Protein AF-A0AAN7LSP8-F1 (afdb_monomer)

Foldseek 3Di:
DLLVPDDPVCRPLADPVLSVLLVVLVCQCPDPDPVSRDDPVVSVVSNVVSVVSNPPPDPPDDDDDDDDDDPPVVVVVVVVVVVVVVVVPVVPPDVVVVVVVVVVVVVPPPDD

Mean predicted aligned error: 16.51 Å

Radius of gyration: 22.42 Å; Cα contacts (8 Å, |Δi|>4): 33; chains: 1; bounding box: 50×32×72 Å

pLDDT: mean 73.75, std 20.14, range [39.59, 98.19]

Solvent-accessible surface area (backbone atoms only — not comparable to full-atom values): 7123 Å² total; per-residue (Å²): 112,74,81,75,74,49,57,82,92,49,66,90,71,62,41,69,68,14,52,52,51,48,49,59,51,51,52,33,64,64,38,94,46,74,88,64,30,68,53,72,67,58,50,52,53,52,51,51,49,23,48,50,51,55,64,67,64,76,97,75,77,89,77,96,73,93,84,88,80,75,70,72,66,46,55,60,49,51,50,54,51,53,60,52,60,65,63,67,59,87,72,72,84,54,62,69,60,51,53,56,50,54,56,52,54,68,69,67,70,80,80,133

Organism: Trapa natans (NCBI:txid22666)

Secondary structure (DSSP, 8-state):
-HHHHS-TTTTTTS-HHHHHHHHHHHHHHT-SSGGGSPPHHHHHHHHHHHHHHHH---S-S---------HHHHHHHHHHHHHHHGGGGTT--SHHHHHHHHHHHHHSS---

Structure (mmCIF, N/CA/C/O backbone):
data_AF-A0AAN7LSP8-F1
#
_entry.id   AF-A0AAN7LSP8-F1
#
loop_
_atom_site.group_PDB
_atom_site.id
_atom_site.type_symbol
_atom_site.label_atom_id
_atom_site.label_alt_id
_atom_site.label_comp_id
_atom_site.label_asym_id
_atom_site.label_entity_id
_atom_site.label_seq_id
_atom_site.pdbx_PDB_ins_code
_atom_site.Cartn_x
_atom_site.Cartn_y
_atom_site.Cartn_z
_atom_site.occupancy
_atom_site.B_iso_or_equiv
_atom_site.auth_seq_id
_atom_site.auth_comp_id
_atom_site.auth_asym_id
_atom_site.auth_atom_id
_atom_site.pdbx_PDB_model_num
ATOM 1 N N . MET A 1 1 ? -17.048 -5.982 -3.123 1.00 67.56 1 MET A N 1
ATOM 2 C CA . MET A 1 1 ? -15.768 -6.184 -3.835 1.00 67.56 1 MET A CA 1
ATOM 3 C C . MET A 1 1 ? -14.557 -6.312 -2.913 1.00 67.56 1 MET A C 1
ATOM 5 O O . MET A 1 1 ? -14.106 -7.433 -2.778 1.00 67.56 1 MET A O 1
ATOM 9 N N . LEU A 1 2 ? -14.034 -5.283 -2.221 1.00 79.25 2 LEU A N 1
ATOM 10 C CA . LEU A 1 2 ? -12.830 -5.502 -1.376 1.00 79.25 2 LEU A CA 1
ATOM 11 C C . LEU A 1 2 ? -13.050 -6.484 -0.215 1.00 79.25 2 LEU A C 1
ATOM 13 O O . LEU A 1 2 ? -12.199 -7.316 0.057 1.00 79.25 2 LEU A O 1
ATOM 17 N N . ASN A 1 3 ? -14.217 -6.457 0.424 1.00 76.62 3 ASN A N 1
ATOM 18 C CA . ASN A 1 3 ? -14.513 -7.367 1.537 1.00 76.62 3 ASN A CA 1
ATOM 19 C C . ASN A 1 3 ? -14.660 -8.842 1.119 1.00 76.62 3 ASN A C 1
ATOM 21 O O . ASN A 1 3 ? -14.707 -9.702 1.986 1.00 76.62 3 ASN A O 1
ATOM 25 N N . GLU A 1 4 ? -14.756 -9.134 -0.181 1.00 84.44 4 GLU A N 1
ATOM 26 C CA . GLU A 1 4 ? -14.883 -10.504 -0.701 1.00 84.44 4 GLU A CA 1
ATOM 27 C C . GLU A 1 4 ? -13.519 -11.161 -0.954 1.00 84.44 4 GLU A C 1
ATOM 29 O O . GLU A 1 4 ? -13.447 -12.379 -1.069 1.00 84.44 4 GLU A O 1
ATOM 34 N N . ILE A 1 5 ? -12.447 -10.363 -1.037 1.00 89.00 5 ILE A N 1
ATOM 35 C CA . ILE A 1 5 ? -11.072 -10.833 -1.278 1.00 89.00 5 ILE A CA 1
ATOM 36 C C . ILE A 1 5 ? -10.208 -10.828 -0.011 1.00 89.00 5 ILE A C 1
ATOM 38 O O . ILE A 1 5 ? -9.078 -11.308 -0.030 1.00 89.00 5 ILE A O 1
ATOM 42 N N . VAL A 1 6 ? -10.717 -10.253 1.081 1.00 90.88 6 VAL A N 1
ATOM 43 C CA . VAL A 1 6 ? -10.039 -10.249 2.381 1.00 90.88 6 VAL A CA 1
ATOM 44 C C . VAL A 1 6 ? -10.065 -11.659 2.958 1.00 90.88 6 VAL A C 1
ATOM 46 O O . VAL A 1 6 ? -11.083 -12.345 2.878 1.00 90.88 6 VAL A O 1
ATOM 49 N N . ASP A 1 7 ? -8.948 -12.070 3.562 1.00 92.50 7 ASP A N 1
ATOM 50 C CA . ASP A 1 7 ? -8.850 -13.347 4.268 1.00 92.50 7 ASP A CA 1
ATOM 51 C C . ASP A 1 7 ? -10.044 -13.518 5.231 1.00 92.50 7 ASP A C 1
ATOM 53 O O . ASP A 1 7 ? -10.301 -12.612 6.034 1.00 92.50 7 ASP A O 1
ATOM 57 N N . PRO A 1 8 ? -10.772 -14.652 5.188 1.00 91.50 8 PRO A N 1
ATOM 58 C CA . PRO A 1 8 ? -11.933 -14.883 6.045 1.00 91.50 8 PRO A CA 1
ATOM 59 C C . PRO A 1 8 ? -11.654 -14.680 7.540 1.00 91.50 8 PRO A C 1
ATOM 61 O O . PRO A 1 8 ? -12.533 -14.233 8.275 1.00 91.50 8 PRO A O 1
ATOM 64 N N . ASN A 1 9 ? -10.428 -14.956 7.990 1.00 93.88 9 ASN A N 1
ATOM 65 C CA . ASN A 1 9 ? -10.002 -14.789 9.376 1.00 93.88 9 ASN A CA 1
ATOM 66 C C . ASN A 1 9 ? -9.694 -13.335 9.746 1.00 93.88 9 ASN A C 1
ATOM 68 O O . ASN A 1 9 ? -9.472 -13.066 10.920 1.00 93.88 9 ASN A O 1
ATOM 72 N N . LEU A 1 10 ? -9.655 -12.407 8.787 1.00 90.75 10 LEU A N 1
ATOM 73 C CA . LEU A 1 10 ? -9.381 -10.979 8.998 1.00 90.75 10 LEU A CA 1
ATOM 74 C C . LEU A 1 10 ? -10.609 -10.090 8.746 1.00 90.75 10 LEU A C 1
ATOM 76 O O . LEU A 1 10 ? -10.563 -8.875 8.976 1.00 90.75 10 LEU A O 1
ATOM 80 N N . VAL A 1 11 ? -11.725 -10.672 8.296 1.00 88.50 11 VAL A N 1
ATOM 81 C CA . VAL A 1 11 ? -12.974 -9.944 8.046 1.00 88.50 11 VAL A CA 1
ATOM 82 C C . VAL A 1 11 ? -13.434 -9.229 9.320 1.00 88.50 11 VAL A C 1
ATOM 84 O O . VAL A 1 11 ? -13.517 -9.813 10.397 1.00 88.50 11 VAL A O 1
ATOM 87 N N . GLY A 1 12 ? -13.719 -7.931 9.196 1.00 86.44 12 GLY A N 1
ATOM 88 C CA . GLY A 1 12 ? -14.165 -7.082 10.306 1.00 86.44 12 GLY A CA 1
ATOM 89 C C . GLY A 1 12 ? -13.060 -6.612 11.261 1.00 86.44 12 GLY A C 1
ATOM 90 O O . GLY A 1 12 ? -13.335 -5.769 12.110 1.00 86.44 12 GLY A O 1
ATOM 91 N N . GLN A 1 13 ? -11.821 -7.094 11.113 1.00 91.44 13 GLN A N 1
ATOM 92 C CA . GLN A 1 13 ? -10.688 -6.696 11.965 1.00 91.44 13 GLN A CA 1
ATOM 93 C C . GLN A 1 13 ? -9.879 -5.535 11.369 1.00 91.44 13 GLN A C 1
ATOM 95 O O . GLN A 1 13 ? -9.227 -4.777 12.089 1.00 91.44 13 GLN A O 1
ATOM 100 N N . ILE A 1 14 ? -9.935 -5.364 10.047 1.00 92.50 14 ILE A N 1
ATOM 101 C CA . ILE A 1 14 ? -9.196 -4.322 9.330 1.00 92.50 14 ILE A CA 1
ATOM 102 C C . ILE A 1 14 ? -10.070 -3.073 9.189 1.00 92.50 14 ILE A C 1
ATOM 104 O O . ILE A 1 14 ? -11.217 -3.138 8.740 1.00 92.50 14 ILE A O 1
ATOM 108 N N . LYS A 1 15 ? -9.525 -1.905 9.537 1.00 92.19 15 LYS A N 1
ATOM 109 C CA . LYS A 1 15 ? -10.203 -0.625 9.341 1.00 92.19 15 LYS A CA 1
ATOM 110 C C . LYS A 1 15 ? -10.338 -0.336 7.840 1.00 92.19 15 LYS A C 1
ATOM 112 O O . LYS A 1 15 ? -9.352 -0.467 7.111 1.00 92.19 15 LYS A O 1
ATOM 117 N N . PRO A 1 16 ? -11.498 0.162 7.368 1.00 91.88 16 PRO A N 1
ATOM 118 C CA . PRO A 1 16 ? -11.731 0.393 5.941 1.00 91.88 16 PRO A CA 1
ATOM 119 C C . PRO A 1 16 ? -10.690 1.296 5.268 1.00 91.88 16 PRO A C 1
ATOM 121 O O . PRO A 1 16 ? -10.315 1.054 4.126 1.00 91.88 16 PRO A O 1
ATOM 124 N N . GLY A 1 17 ? -10.198 2.320 5.977 1.00 92.25 17 GLY A N 1
ATOM 125 C CA . GLY A 1 17 ? -9.166 3.223 5.459 1.00 92.25 17 GLY A CA 1
ATOM 126 C C . GLY A 1 17 ? -7.822 2.526 5.239 1.00 92.25 17 GLY A C 1
ATOM 127 O O . GLY A 1 17 ? -7.219 2.699 4.183 1.00 92.25 17 GLY A O 1
ATOM 128 N N . SER A 1 18 ? -7.394 1.704 6.202 1.00 94.88 18 SER A N 1
ATOM 129 C CA . SER A 1 18 ? -6.164 0.913 6.092 1.00 94.88 18 SER A CA 1
ATOM 130 C C . SER A 1 18 ? -6.268 -0.093 4.946 1.00 94.88 18 SER A C 1
ATOM 132 O O . SER A 1 18 ? -5.409 -0.116 4.069 1.00 94.88 18 SER A O 1
ATOM 134 N N . LEU A 1 19 ? -7.383 -0.835 4.875 1.00 94.62 19 LEU A N 1
ATOM 135 C CA . LEU A 1 19 ? -7.624 -1.810 3.810 1.00 94.62 19 LEU A CA 1
ATOM 136 C C . LEU A 1 19 ? -7.610 -1.162 2.422 1.00 94.62 19 LEU A C 1
ATOM 138 O O . LEU A 1 19 ? -6.952 -1.663 1.514 1.00 94.62 19 LEU A O 1
ATOM 142 N N . LYS A 1 20 ? -8.317 -0.038 2.255 1.00 94.19 20 LYS A N 1
ATOM 143 C CA . LYS A 1 20 ? -8.352 0.688 0.983 1.00 94.19 20 LYS A CA 1
ATOM 144 C C . LYS A 1 20 ? -6.944 1.084 0.548 1.00 94.19 20 LYS A C 1
ATOM 146 O O . LYS A 1 20 ? -6.561 0.827 -0.589 1.00 94.19 20 LYS A O 1
ATOM 151 N N . LYS A 1 21 ? -6.172 1.673 1.463 1.00 95.44 21 LYS A N 1
ATOM 152 C CA . LYS A 1 21 ? -4.821 2.132 1.161 1.00 95.44 21 LYS A CA 1
ATOM 153 C C . LYS A 1 21 ? -3.880 0.976 0.827 1.00 95.44 21 LYS A C 1
ATOM 155 O O . LYS A 1 21 ? -3.106 1.084 -0.117 1.00 95.44 21 LYS A O 1
ATOM 160 N N . PHE A 1 22 ? -3.984 -0.136 1.548 1.00 96.00 22 PHE A N 1
ATOM 161 C CA . PHE A 1 22 ? -3.189 -1.330 1.285 1.00 96.00 22 PHE A CA 1
ATOM 162 C C . PHE A 1 22 ? -3.446 -1.887 -0.120 1.00 96.00 22 PHE A C 1
ATOM 164 O O . PHE A 1 22 ? -2.505 -2.228 -0.833 1.00 96.00 22 PHE A O 1
ATOM 171 N N . VAL A 1 23 ? -4.709 -1.926 -0.552 1.00 95.69 23 VAL A N 1
ATOM 172 C CA . VAL A 1 23 ? -5.062 -2.419 -1.890 1.00 95.69 23 VAL A CA 1
ATOM 173 C C . VAL A 1 23 ? -4.549 -1.489 -2.991 1.00 95.69 23 VAL A C 1
ATOM 175 O O . VAL A 1 23 ? -4.001 -1.984 -3.968 1.00 95.69 23 VAL A O 1
ATOM 178 N N . GLU A 1 24 ? -4.631 -0.165 -2.816 1.00 95.75 24 GLU A N 1
ATOM 179 C CA . GLU A 1 24 ? -4.044 0.801 -3.767 1.00 95.75 24 GLU A CA 1
ATOM 180 C C . GLU A 1 24 ? -2.529 0.583 -3.954 1.00 95.75 24 GLU A C 1
ATOM 182 O O . GLU A 1 24 ? -1.991 0.737 -5.050 1.00 95.75 24 GLU A O 1
ATOM 187 N N . VAL A 1 25 ? -1.822 0.223 -2.879 1.00 97.19 25 VAL A N 1
ATOM 188 C CA . VAL A 1 25 ? -0.383 -0.085 -2.910 1.00 97.19 25 VAL A CA 1
ATOM 189 C C . VAL A 1 25 ? -0.140 -1.411 -3.622 1.00 97.19 25 VAL A C 1
ATOM 191 O O . VAL A 1 25 ? 0.732 -1.489 -4.486 1.00 97.19 25 VAL A O 1
ATOM 194 N N . ALA A 1 26 ? -0.916 -2.443 -3.287 1.00 96.69 26 ALA A N 1
ATOM 195 C CA . ALA A 1 26 ? -0.811 -3.754 -3.914 1.00 96.69 26 ALA A CA 1
ATOM 196 C C . ALA A 1 26 ? -1.059 -3.679 -5.430 1.00 96.69 26 ALA A C 1
ATOM 198 O O . ALA A 1 26 ? -0.308 -4.281 -6.192 1.00 96.69 26 ALA A O 1
ATOM 199 N N . GLU A 1 27 ? -2.041 -2.888 -5.868 1.00 96.38 27 GLU A N 1
ATOM 200 C CA . GLU A 1 27 ? -2.346 -2.654 -7.283 1.00 96.38 27 GLU A CA 1
ATOM 201 C C . GLU A 1 27 ? -1.135 -2.089 -8.034 1.00 96.38 27 GLU A C 1
ATOM 203 O O . GLU A 1 27 ? -0.715 -2.653 -9.042 1.00 96.38 27 GLU A O 1
ATOM 208 N N . LYS A 1 28 ? -0.496 -1.042 -7.498 1.00 97.50 28 LYS A N 1
ATOM 209 C CA . LYS A 1 28 ? 0.716 -0.468 -8.102 1.00 97.50 28 LYS A CA 1
ATOM 210 C C . LYS A 1 28 ? 1.884 -1.450 -8.120 1.00 97.50 28 LYS A C 1
ATOM 212 O O . LYS A 1 28 ? 2.616 -1.515 -9.100 1.00 97.50 28 LYS A O 1
ATOM 217 N N . CYS A 1 29 ? 2.077 -2.230 -7.057 1.00 98.12 29 CYS A N 1
ATOM 218 C CA . CYS A 1 29 ? 3.140 -3.241 -7.006 1.00 98.12 29 CYS A CA 1
ATOM 219 C C . CYS A 1 29 ? 2.950 -4.354 -8.047 1.00 98.12 29 CYS A C 1
ATOM 221 O O . CYS A 1 29 ? 3.931 -4.939 -8.508 1.00 98.12 29 CYS A O 1
ATOM 223 N N . LEU A 1 30 ? 1.699 -4.647 -8.400 1.00 97.75 30 LEU A N 1
ATOM 224 C CA . LEU A 1 30 ? 1.317 -5.696 -9.339 1.00 97.75 30 LEU A CA 1
ATOM 225 C C . LEU A 1 30 ? 1.042 -5.164 -10.751 1.00 97.75 30 LEU A C 1
ATOM 227 O O . LEU A 1 30 ? 0.501 -5.902 -11.568 1.00 97.75 30 LEU A O 1
ATOM 231 N N . ALA A 1 31 ? 1.436 -3.924 -11.059 1.00 97.81 31 ALA A N 1
ATOM 232 C CA . ALA A 1 31 ? 1.290 -3.373 -12.399 1.00 97.81 31 ALA A CA 1
ATOM 233 C C . ALA A 1 31 ? 1.993 -4.253 -13.453 1.00 97.81 31 ALA A C 1
ATOM 235 O O . ALA A 1 31 ? 3.094 -4.785 -13.223 1.00 97.81 31 ALA A O 1
ATOM 236 N N . ASP A 1 32 ? 1.358 -4.382 -14.622 1.00 97.75 32 ASP A N 1
ATOM 237 C CA . ASP A 1 32 ? 1.830 -5.218 -15.734 1.00 97.75 32 ASP A CA 1
ATOM 238 C C . ASP A 1 32 ? 3.239 -4.812 -16.189 1.00 97.75 32 ASP A C 1
ATOM 240 O O . ASP A 1 32 ? 4.091 -5.662 -16.463 1.00 97.75 32 ASP A O 1
ATOM 244 N N . TYR A 1 33 ? 3.512 -3.505 -16.192 1.00 97.62 33 TYR A N 1
ATOM 245 C CA . TYR A 1 33 ? 4.797 -2.936 -16.575 1.00 97.62 33 TYR A CA 1
ATOM 246 C C . TYR A 1 33 ? 5.622 -2.551 -15.350 1.00 97.62 33 TYR A C 1
ATOM 248 O O . TYR A 1 33 ? 5.157 -1.870 -14.439 1.00 97.62 33 TYR A O 1
ATOM 256 N N . GLY A 1 34 ? 6.901 -2.936 -15.355 1.00 96.88 34 GLY A N 1
ATOM 257 C CA . GLY A 1 34 ? 7.821 -2.633 -14.255 1.00 96.88 34 GLY A CA 1
ATOM 258 C C . GLY A 1 34 ? 8.029 -1.135 -14.009 1.00 96.88 34 GLY A C 1
ATOM 259 O O . GLY A 1 34 ? 8.282 -0.753 -12.876 1.00 96.88 34 GLY A O 1
ATOM 260 N N . ALA A 1 35 ? 7.880 -0.297 -15.041 1.00 96.12 35 ALA A N 1
ATOM 261 C CA . ALA A 1 35 ? 7.999 1.158 -14.926 1.00 96.12 35 ALA A CA 1
ATOM 262 C C . ALA A 1 35 ? 6.849 1.806 -14.131 1.00 96.12 35 ALA A C 1
ATOM 264 O O . ALA A 1 35 ? 7.038 2.883 -13.574 1.00 96.12 35 ALA A O 1
ATOM 265 N N . ASP A 1 36 ? 5.691 1.144 -14.049 1.00 96.88 36 ASP A N 1
ATOM 266 C CA . ASP A 1 36 ? 4.528 1.619 -13.289 1.00 96.88 36 ASP A CA 1
ATOM 267 C C . ASP A 1 36 ? 4.538 1.114 -11.836 1.00 96.88 36 ASP A C 1
ATOM 269 O O . ASP A 1 36 ? 3.758 1.575 -10.996 1.00 96.88 36 ASP A O 1
ATOM 273 N N . ARG A 1 37 ? 5.432 0.166 -11.518 1.00 98.19 37 ARG A N 1
ATOM 274 C CA . ARG A 1 37 ? 5.610 -0.330 -10.155 1.00 98.19 37 ARG A CA 1
ATOM 275 C C . ARG A 1 37 ? 6.358 0.708 -9.336 1.00 98.19 37 ARG A C 1
ATOM 277 O O . ARG A 1 37 ? 7.441 1.157 -9.697 1.00 98.19 37 ARG A O 1
ATOM 284 N N . GLN A 1 38 ? 5.776 1.059 -8.199 1.00 96.31 38 GLN A N 1
ATOM 285 C CA . GLN A 1 38 ? 6.395 1.959 -7.230 1.00 96.31 38 GLN A CA 1
ATOM 286 C C . GLN A 1 38 ? 7.693 1.371 -6.649 1.00 96.31 38 GLN A C 1
ATOM 288 O O . GLN A 1 38 ? 7.841 0.150 -6.521 1.00 96.31 38 GLN A O 1
ATOM 293 N N . GLY A 1 39 ? 8.629 2.246 -6.276 1.00 96.44 39 GLY A N 1
ATOM 294 C CA . GLY A 1 39 ? 9.889 1.844 -5.656 1.00 96.44 39 GLY A CA 1
ATOM 295 C C . GLY A 1 39 ? 9.684 1.291 -4.244 1.00 96.44 39 GLY A C 1
ATOM 296 O O . GLY A 1 39 ? 8.708 1.610 -3.569 1.00 96.44 39 GLY A O 1
ATOM 297 N N . MET A 1 40 ? 10.626 0.479 -3.755 1.00 97.31 40 MET A N 1
ATOM 298 C CA . MET A 1 40 ? 10.498 -0.144 -2.427 1.00 97.31 40 MET A CA 1
ATOM 299 C C . MET A 1 40 ? 10.425 0.886 -1.280 1.00 97.31 40 MET A C 1
ATOM 301 O O . MET A 1 40 ? 9.787 0.615 -0.267 1.00 97.31 40 MET A O 1
ATOM 305 N N . GLY A 1 41 ? 11.012 2.080 -1.447 1.00 96.31 41 GLY A N 1
ATOM 306 C CA . GLY A 1 41 ? 10.868 3.192 -0.496 1.00 96.31 41 GLY A CA 1
ATOM 307 C C . GLY A 1 41 ? 9.420 3.680 -0.376 1.00 96.31 41 GLY A C 1
ATOM 308 O O . GLY A 1 41 ? 8.878 3.731 0.728 1.00 96.31 41 GLY A O 1
ATOM 309 N N . ASP A 1 42 ? 8.754 3.925 -1.509 1.00 95.62 42 ASP A N 1
ATOM 310 C CA . ASP A 1 42 ? 7.334 4.294 -1.544 1.00 95.62 42 ASP A CA 1
ATOM 311 C C . ASP A 1 42 ? 6.451 3.193 -0.950 1.00 95.62 42 ASP A C 1
ATOM 313 O O . ASP A 1 42 ? 5.504 3.481 -0.217 1.00 95.62 42 ASP A O 1
ATOM 317 N N . VAL A 1 43 ? 6.754 1.920 -1.239 1.00 97.19 43 VAL A N 1
ATOM 318 C CA . VAL A 1 43 ? 6.022 0.783 -0.658 1.00 97.19 43 VAL A CA 1
ATOM 319 C C . VAL A 1 43 ? 6.103 0.822 0.864 1.00 97.19 43 VAL A C 1
ATOM 321 O O . VAL A 1 43 ? 5.064 0.784 1.522 1.00 97.19 43 VAL A O 1
ATOM 324 N N . LEU A 1 44 ? 7.311 0.930 1.426 1.00 96.62 44 LEU A N 1
ATOM 325 C CA . LEU A 1 44 ? 7.519 0.979 2.875 1.00 96.62 44 LEU A CA 1
ATOM 326 C C . LEU A 1 44 ? 6.772 2.154 3.510 1.00 96.62 44 LEU A C 1
ATOM 328 O O . LEU A 1 44 ? 6.036 1.953 4.477 1.00 96.62 44 LEU A O 1
ATOM 332 N N . TRP A 1 45 ? 6.879 3.345 2.919 1.00 93.44 45 TRP A N 1
ATOM 333 C CA . TRP A 1 45 ? 6.170 4.532 3.394 1.00 93.44 45 TRP A CA 1
ATOM 334 C C . TRP A 1 45 ? 4.649 4.336 3.389 1.00 93.44 45 TRP A C 1
ATOM 336 O O . TRP A 1 45 ? 3.959 4.638 4.365 1.00 93.44 45 TRP A O 1
ATOM 346 N N . ASN A 1 46 ? 4.095 3.779 2.308 1.00 96.00 46 ASN A N 1
ATOM 347 C CA . ASN A 1 46 ? 2.657 3.548 2.234 1.00 96.00 46 ASN A CA 1
ATOM 348 C C . ASN A 1 46 ? 2.192 2.462 3.218 1.00 96.00 46 ASN A C 1
ATOM 350 O O . ASN A 1 46 ? 1.067 2.552 3.709 1.00 96.00 46 ASN A O 1
ATOM 354 N N . LEU A 1 47 ? 3.014 1.450 3.515 1.00 96.75 47 LEU A N 1
ATOM 355 C CA . LEU A 1 47 ? 2.694 0.425 4.513 1.00 96.75 47 LEU A CA 1
ATOM 356 C C . LEU A 1 47 ? 2.698 0.995 5.935 1.00 96.75 47 LEU A C 1
ATOM 358 O O . LEU A 1 47 ? 1.784 0.700 6.705 1.00 96.75 47 LEU A O 1
ATOM 362 N N . GLU A 1 48 ? 3.650 1.868 6.262 1.00 93.69 48 GLU A N 1
ATOM 363 C CA . GLU A 1 48 ? 3.643 2.613 7.524 1.00 93.69 48 GLU A CA 1
ATOM 364 C C . GLU A 1 48 ? 2.387 3.489 7.636 1.00 93.69 48 GLU A C 1
ATOM 366 O O . GLU A 1 48 ? 1.707 3.503 8.663 1.00 93.69 48 GLU A O 1
ATOM 371 N N . TYR A 1 49 ? 1.986 4.138 6.540 1.00 94.12 49 TYR A N 1
ATOM 372 C CA . TYR A 1 49 ? 0.735 4.888 6.500 1.00 94.12 49 TYR A CA 1
ATOM 373 C C . TYR A 1 49 ? -0.510 3.986 6.646 1.00 94.12 49 TYR A C 1
ATOM 375 O O . TYR A 1 49 ? -1.466 4.360 7.330 1.00 94.12 49 TYR A O 1
ATOM 383 N N . CYS A 1 50 ? -0.513 2.775 6.077 1.00 95.44 50 CYS A N 1
ATOM 384 C CA . CYS A 1 50 ? -1.583 1.792 6.302 1.00 95.44 50 CYS A CA 1
ATOM 385 C C . CYS A 1 50 ? -1.684 1.398 7.779 1.00 95.44 50 CYS A C 1
ATOM 387 O O . CYS A 1 50 ? -2.798 1.300 8.306 1.00 95.44 50 CYS A O 1
ATOM 389 N N . LEU A 1 51 ? -0.541 1.192 8.442 1.00 94.44 51 LEU A N 1
ATOM 390 C CA . LEU A 1 51 ? -0.477 0.887 9.869 1.00 94.44 51 LEU A CA 1
ATOM 391 C C . LEU A 1 51 ? -1.029 2.049 10.693 1.00 94.44 51 LEU A C 1
ATOM 393 O O . LEU A 1 51 ? -1.906 1.844 11.526 1.00 94.44 51 LEU A O 1
ATOM 397 N N . LEU A 1 52 ? -0.624 3.280 10.379 1.00 92.50 52 LEU A N 1
ATOM 398 C CA . LEU A 1 52 ? -1.152 4.477 11.023 1.00 92.50 52 LEU A CA 1
ATOM 399 C C . LEU A 1 52 ? -2.687 4.528 10.921 1.00 92.50 52 LEU A C 1
ATOM 401 O O . LEU A 1 52 ? -3.380 4.724 11.921 1.00 92.50 52 LEU A O 1
ATOM 405 N N . LEU A 1 53 ? -3.257 4.297 9.735 1.00 93.38 53 LEU A N 1
ATOM 406 C CA . LEU A 1 53 ? -4.713 4.244 9.552 1.00 93.38 53 LEU A CA 1
ATOM 407 C C . LEU A 1 53 ? -5.374 3.126 10.375 1.00 93.38 53 LEU A C 1
ATOM 409 O O . LEU A 1 53 ? -6.500 3.305 10.847 1.00 93.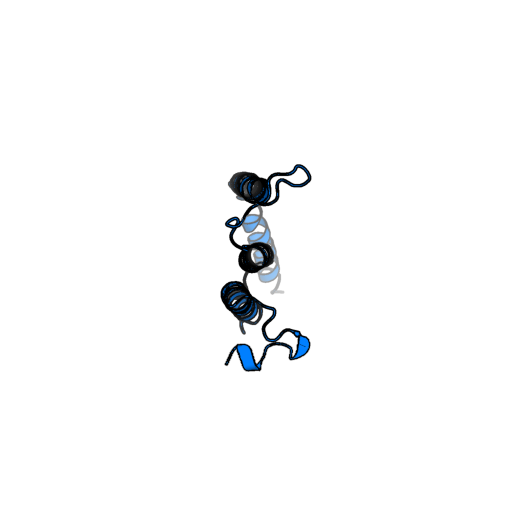38 53 LEU A O 1
ATOM 413 N N . GLN A 1 54 ? -4.687 1.998 10.563 1.00 93.88 54 GLN A N 1
ATOM 414 C CA . GLN A 1 54 ? -5.151 0.876 11.377 1.00 93.88 54 GLN A CA 1
ATOM 415 C C . GL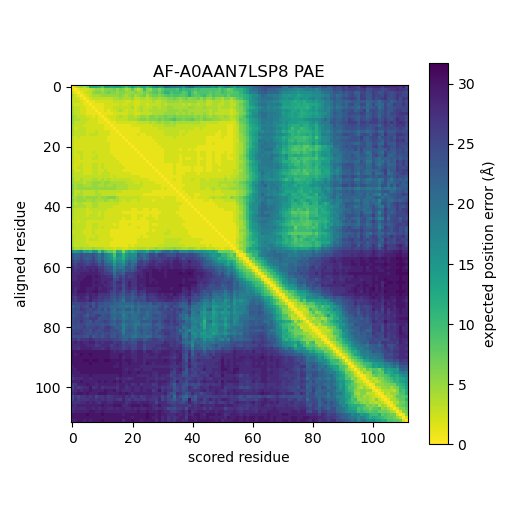N A 1 54 ? -5.085 1.186 12.883 1.00 93.88 54 GLN A C 1
ATOM 417 O O . GLN A 1 54 ? -6.017 0.853 13.613 1.00 93.88 54 GLN A O 1
ATOM 422 N N . GLU A 1 55 ? -4.057 1.888 13.355 1.00 89.94 55 GLU A N 1
ATOM 423 C CA . GLU A 1 55 ? -3.790 2.139 14.778 1.00 89.9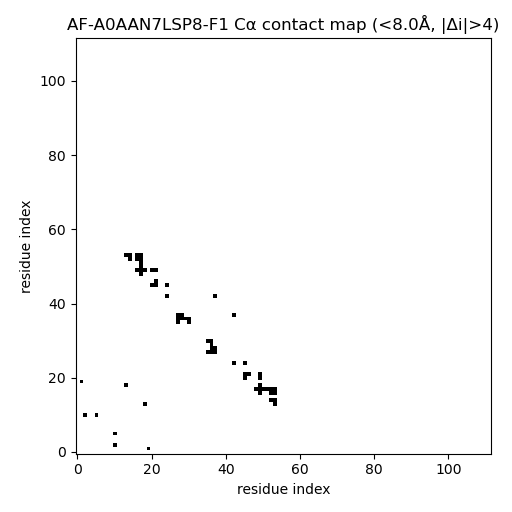4 55 GLU A CA 1
ATOM 424 C C . GLU A 1 55 ? -4.474 3.381 15.348 1.00 89.94 55 GLU A C 1
ATOM 426 O O . GLU A 1 55 ? -4.691 3.433 16.554 1.00 89.94 55 GLU A O 1
ATOM 431 N N . ASN A 1 56 ? -4.896 4.347 14.518 1.00 73.00 56 ASN A N 1
ATOM 432 C CA . ASN A 1 56 ? -5.624 5.547 14.963 1.00 73.00 56 ASN A CA 1
ATOM 433 C C . ASN A 1 56 ? -7.027 5.201 15.509 1.00 73.00 56 ASN A C 1
ATOM 435 O O . ASN A 1 56 ? -8.063 5.423 14.875 1.00 73.00 56 ASN A O 1
ATOM 439 N N . VAL A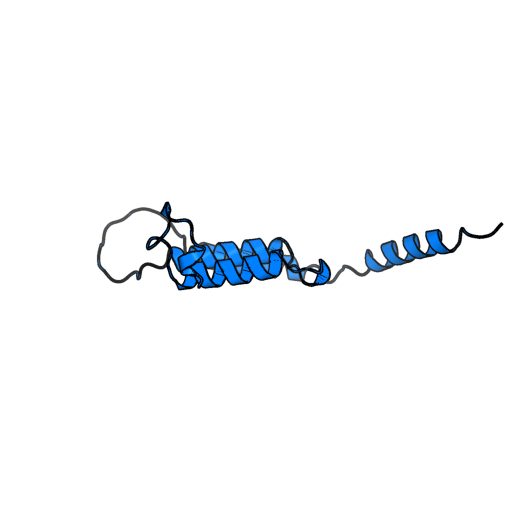 1 57 ? -7.084 4.554 16.672 1.00 56.06 57 VAL A N 1
ATOM 440 C CA . VAL A 1 57 ? -8.194 4.622 17.614 1.00 56.06 57 VAL A CA 1
ATOM 441 C C . VAL A 1 57 ? -8.115 6.027 18.184 1.00 56.06 57 VAL A C 1
ATOM 443 O O . VAL A 1 57 ? -7.056 6.465 18.624 1.00 56.06 57 VAL A O 1
ATOM 446 N N . ARG A 1 58 ? -9.213 6.776 18.102 1.00 51.19 58 ARG A N 1
ATOM 447 C CA . ARG A 1 58 ? -9.295 8.114 18.683 1.00 51.19 58 ARG A CA 1
ATOM 448 C C . ARG A 1 58 ? -8.729 8.065 20.107 1.00 51.19 58 ARG A C 1
ATOM 450 O O . ARG A 1 58 ? -9.297 7.382 20.951 1.00 51.19 58 ARG A O 1
ATOM 457 N N . GLN A 1 59 ? -7.678 8.840 20.374 1.00 47.81 59 GLN A N 1
ATOM 458 C CA . GLN A 1 59 ? -7.351 9.356 21.705 1.00 47.81 59 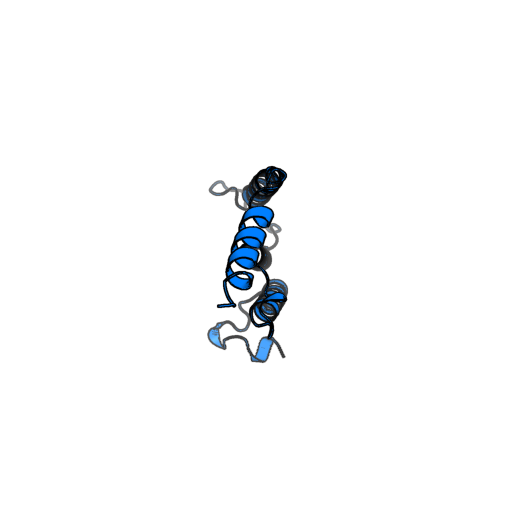GLN A CA 1
ATOM 459 C C . GLN A 1 59 ? -8.504 10.251 22.193 1.00 47.81 59 GLN A C 1
ATOM 461 O O . GLN A 1 59 ? -8.375 11.464 22.316 1.00 47.81 59 GLN A O 1
ATOM 466 N N . ARG A 1 60 ? -9.690 9.681 22.381 1.00 46.94 60 ARG A N 1
ATOM 467 C CA . ARG A 1 60 ? -10.835 10.322 23.020 1.00 46.94 60 ARG A CA 1
ATOM 468 C C . ARG A 1 60 ? -11.617 9.231 23.723 1.00 46.94 60 ARG A C 1
ATOM 470 O O . ARG A 1 60 ? -12.669 8.851 23.240 1.00 46.94 60 ARG A O 1
ATOM 477 N N . GLU A 1 61 ? -11.043 8.716 24.805 1.00 45.69 61 GLU A N 1
ATOM 478 C CA . GLU A 1 61 ? -11.751 8.388 26.046 1.00 45.69 61 GLU A CA 1
ATOM 479 C C . GLU A 1 61 ? -10.732 7.930 27.108 1.00 45.69 61 GLU A C 1
ATOM 481 O O . GLU A 1 61 ? -10.089 6.897 26.978 1.00 45.69 61 GLU A O 1
ATOM 486 N N . ALA A 1 62 ? -10.545 8.817 28.094 1.00 49.47 62 ALA A N 1
ATOM 487 C CA . ALA A 1 62 ? -9.927 8.692 29.417 1.00 49.47 62 ALA A CA 1
ATOM 488 C C . ALA A 1 62 ? -8.989 7.504 29.721 1.00 49.47 62 ALA A C 1
ATOM 490 O O . ALA A 1 62 ? -9.443 6.370 29.856 1.00 49.47 62 ALA A O 1
ATOM 491 N N . ARG A 1 63 ? -7.734 7.826 30.075 1.00 42.84 63 ARG A N 1
ATOM 492 C CA . ARG A 1 63 ? -7.129 7.428 31.362 1.00 42.84 63 ARG A CA 1
ATOM 493 C C . ARG A 1 63 ? -5.819 8.178 31.608 1.00 42.84 63 ARG A C 1
ATOM 495 O O . ARG A 1 63 ? -4.822 7.968 30.930 1.00 42.84 63 ARG A O 1
ATOM 502 N N . GLU A 1 64 ? -5.873 9.074 32.586 1.00 55.94 64 GLU A N 1
ATOM 503 C CA . GLU A 1 64 ? -4.719 9.497 33.370 1.00 55.94 64 GLU A CA 1
ATOM 504 C C . GLU A 1 64 ? -4.175 8.249 34.085 1.00 55.94 64 GLU A C 1
ATOM 506 O O . GLU A 1 64 ? -4.826 7.758 34.998 1.00 55.94 64 GLU A O 1
ATOM 511 N N . ASP A 1 65 ? -3.072 7.668 33.615 1.00 49.72 65 ASP A N 1
ATOM 512 C CA . ASP A 1 65 ? -1.949 7.244 34.462 1.00 49.72 65 ASP A CA 1
ATOM 513 C C . ASP A 1 65 ? -0.759 6.834 33.579 1.00 49.72 65 ASP A C 1
ATOM 515 O O . ASP A 1 65 ? -0.905 6.345 32.461 1.00 49.72 65 ASP A O 1
ATOM 519 N N . MET A 1 66 ? 0.424 7.116 34.092 1.00 64.00 66 MET A N 1
ATOM 520 C CA . MET A 1 66 ? 1.739 7.058 33.472 1.00 64.00 66 MET A CA 1
ATOM 521 C C . MET A 1 66 ? 2.129 5.641 33.001 1.00 64.00 66 MET A C 1
ATOM 523 O O . MET A 1 66 ? 2.081 4.722 33.809 1.00 64.00 66 MET A O 1
ATOM 527 N N . LEU A 1 67 ? 2.566 5.491 31.733 1.00 62.38 67 LEU A N 1
ATOM 528 C CA . LEU A 1 67 ? 3.752 4.735 31.250 1.00 62.38 67 LEU A CA 1
ATOM 529 C C . LEU A 1 67 ? 3.667 4.395 29.734 1.00 62.38 67 LEU A C 1
ATOM 531 O O . LEU A 1 67 ? 2.696 3.812 29.270 1.00 62.38 67 LEU A O 1
ATOM 535 N N . GLU A 1 68 ? 4.757 4.728 29.022 1.00 50.31 68 GLU A N 1
ATOM 536 C CA . GLU A 1 68 ? 5.253 4.193 27.728 1.00 50.31 68 GLU A CA 1
ATOM 537 C C . GLU A 1 68 ? 4.768 4.756 26.364 1.00 50.31 68 GLU A C 1
ATOM 539 O O . GLU A 1 68 ? 3.723 4.402 25.829 1.00 50.31 68 GLU A O 1
ATOM 544 N N . GLY A 1 69 ? 5.674 5.524 25.725 1.00 50.16 69 GLY A N 1
ATOM 545 C CA . GLY A 1 69 ? 5.928 5.482 24.273 1.00 50.16 69 GLY A CA 1
ATOM 546 C C . GLY A 1 69 ? 5.659 6.770 23.469 1.00 50.16 69 GLY A C 1
ATOM 547 O O . GLY A 1 69 ? 4.510 7.194 23.368 1.00 50.16 69 GLY A O 1
ATOM 548 N N . PRO A 1 70 ? 6.662 7.383 22.795 1.00 49.22 70 PRO A N 1
ATOM 549 C CA . PRO A 1 70 ? 6.417 8.443 21.823 1.00 49.22 70 PRO A CA 1
ATOM 550 C C . PRO A 1 70 ? 6.223 7.824 20.427 1.00 49.22 70 PRO A C 1
ATOM 552 O O . PRO A 1 70 ? 7.159 7.791 19.633 1.00 49.22 70 PRO A O 1
ATOM 555 N N . THR A 1 71 ? 5.040 7.307 20.091 1.00 56.25 71 THR A N 1
ATOM 556 C CA . THR A 1 71 ? 4.838 6.643 18.781 1.00 56.25 71 THR A CA 1
ATOM 557 C C . THR A 1 71 ? 4.296 7.564 17.690 1.00 56.25 71 THR A C 1
ATOM 559 O O . THR A 1 71 ? 4.589 7.351 16.523 1.00 56.25 71 THR A O 1
ATOM 562 N N . THR A 1 72 ? 3.611 8.663 18.019 1.00 52.47 72 THR A N 1
ATOM 563 C CA . THR A 1 72 ? 3.098 9.584 16.980 1.00 52.47 72 THR A CA 1
ATOM 564 C C . THR A 1 72 ? 4.086 10.702 16.620 1.00 52.47 72 THR A C 1
ATOM 566 O O . THR A 1 72 ? 4.189 11.090 15.459 1.00 52.47 72 THR A O 1
ATOM 569 N N . GLY A 1 73 ? 4.848 11.215 17.594 1.00 49.44 73 GLY A N 1
ATOM 570 C CA . GLY A 1 73 ? 5.813 12.305 17.370 1.00 49.44 73 GLY A CA 1
ATOM 571 C C . GLY A 1 73 ? 7.105 11.861 16.678 1.00 49.44 73 GLY A C 1
ATOM 572 O O . GLY A 1 73 ? 7.688 12.620 15.908 1.00 49.44 73 GLY A O 1
ATOM 573 N N . THR A 1 74 ? 7.530 10.618 16.911 1.00 53.62 74 THR A N 1
ATOM 574 C CA . THR A 1 74 ? 8.769 10.061 16.350 1.00 53.62 74 THR A CA 1
ATOM 575 C C . THR A 1 74 ? 8.648 9.817 14.845 1.00 53.62 74 THR A C 1
ATOM 577 O O . THR A 1 74 ? 9.583 10.122 14.119 1.00 53.62 74 THR A O 1
ATOM 580 N N . ILE A 1 75 ? 7.482 9.395 14.343 1.00 53.94 75 ILE A N 1
ATOM 581 C CA . ILE A 1 75 ? 7.257 9.128 12.907 1.00 53.94 75 ILE A CA 1
ATOM 582 C C . ILE A 1 75 ? 7.371 10.413 12.068 1.00 53.94 75 ILE A C 1
ATOM 584 O O . ILE A 1 75 ? 8.055 10.444 11.045 1.00 53.94 75 ILE A O 1
ATOM 588 N N . ALA A 1 76 ? 6.784 11.523 12.532 1.00 55.88 76 ALA A N 1
ATOM 589 C CA . ALA A 1 76 ? 6.939 12.824 11.873 1.00 55.88 76 ALA A CA 1
ATOM 590 C C . ALA A 1 76 ? 8.398 13.331 11.903 1.00 55.88 76 ALA A C 1
ATOM 592 O O . ALA A 1 76 ? 8.845 13.995 10.964 1.00 55.88 76 ALA A O 1
ATOM 593 N N . MET A 1 77 ? 9.153 13.004 12.962 1.00 49.94 77 MET A N 1
ATOM 594 C CA . MET A 1 77 ? 10.582 13.321 13.065 1.00 49.94 77 MET A CA 1
ATOM 595 C C . MET A 1 77 ? 11.437 12.475 12.113 1.00 49.94 77 MET A C 1
ATOM 597 O O . MET A 1 77 ? 12.270 13.045 11.409 1.00 49.94 77 MET A O 1
ATOM 601 N N . VAL A 1 78 ? 11.174 11.167 12.004 1.00 59.09 78 VAL A N 1
ATOM 602 C CA . VAL A 1 78 ? 11.846 10.264 11.050 1.00 59.09 78 VAL A CA 1
ATOM 603 C C . VAL A 1 78 ? 11.597 10.716 9.609 1.00 59.09 78 VAL A C 1
ATOM 605 O O . VAL A 1 78 ? 12.524 10.753 8.806 1.00 59.09 78 VAL A O 1
ATOM 608 N N . HIS A 1 79 ? 10.383 11.170 9.286 1.00 59.88 79 HIS A N 1
ATOM 609 C CA . HIS A 1 79 ? 10.063 11.725 7.968 1.00 59.88 79 HIS A CA 1
ATOM 610 C C . HIS A 1 79 ? 10.863 12.998 7.640 1.00 59.88 79 HIS A C 1
ATOM 612 O O . HIS A 1 79 ? 11.321 13.175 6.510 1.00 59.88 79 HIS A O 1
ATOM 618 N N . SER A 1 80 ? 11.048 13.893 8.619 1.00 57.97 80 SER A N 1
ATOM 619 C CA . SER A 1 80 ? 11.880 15.097 8.461 1.00 57.97 80 SER A CA 1
ATOM 620 C C . SER A 1 80 ? 13.347 14.738 8.219 1.00 57.97 80 SER A C 1
ATOM 622 O O . SER A 1 80 ? 14.012 15.378 7.407 1.00 57.97 80 SER A O 1
ATOM 624 N N . GLU A 1 81 ? 13.848 13.697 8.881 1.00 57.25 81 GLU A N 1
ATOM 625 C CA . GLU A 1 81 ? 15.220 13.218 8.725 1.00 57.25 81 GLU A CA 1
ATOM 626 C C . GLU A 1 81 ? 15.425 12.507 7.379 1.00 57.25 81 GLU A C 1
ATOM 628 O O . GLU A 1 81 ? 16.345 12.859 6.648 1.00 57.25 81 GLU A O 1
ATOM 633 N N . TYR A 1 82 ? 14.506 11.628 6.968 1.00 54.50 82 TYR A N 1
ATOM 634 C CA . TYR A 1 82 ? 14.541 10.962 5.659 1.00 54.50 82 TYR A CA 1
ATOM 635 C C . TYR A 1 82 ? 14.444 11.965 4.495 1.00 54.50 82 TYR A C 1
ATOM 637 O O . TYR A 1 82 ? 15.258 11.942 3.576 1.00 54.50 82 TYR A O 1
ATOM 645 N N . SER A 1 83 ? 13.535 12.945 4.593 1.00 59.56 83 SER A N 1
ATOM 646 C CA . SER A 1 83 ? 13.407 14.031 3.603 1.00 59.56 83 SER A CA 1
ATOM 647 C C . SER A 1 83 ? 14.631 14.957 3.557 1.00 59.56 83 SER A C 1
ATOM 649 O O . SER A 1 83 ? 14.880 15.613 2.543 1.00 59.56 83 SER A O 1
ATOM 651 N N . ARG A 1 84 ? 15.381 15.080 4.663 1.00 56.84 84 ARG A N 1
ATOM 652 C CA . ARG A 1 84 ? 16.653 15.821 4.699 1.00 56.84 84 ARG A CA 1
ATOM 653 C C . ARG A 1 84 ? 17.777 15.031 4.038 1.00 56.84 84 ARG A C 1
ATOM 655 O O . ARG A 1 84 ? 18.588 15.648 3.360 1.00 56.84 84 ARG A O 1
ATOM 662 N N . LEU A 1 85 ? 17.792 13.708 4.192 1.00 54.19 85 LEU A N 1
ATOM 663 C CA . LEU A 1 85 ? 18.794 12.832 3.583 1.00 54.19 85 LEU A CA 1
ATOM 664 C C . LEU A 1 85 ? 18.624 12.711 2.058 1.00 54.19 85 LEU A C 1
ATOM 666 O O . LEU A 1 85 ? 19.625 12.699 1.350 1.00 54.19 85 LEU A O 1
ATOM 670 N N . GLU A 1 86 ? 17.396 12.726 1.527 1.00 52.44 86 GLU A N 1
ATOM 671 C CA . GLU A 1 86 ? 17.174 12.749 0.067 1.00 52.44 86 GLU A CA 1
ATOM 672 C C . GLU A 1 86 ? 17.538 14.095 -0.591 1.00 52.44 86 GLU A C 1
ATOM 674 O O . GLU A 1 86 ? 17.794 14.157 -1.793 1.00 52.44 86 GLU A O 1
ATOM 679 N N . LYS A 1 87 ? 17.614 15.192 0.178 1.00 44.66 87 LYS A N 1
ATOM 680 C CA . LYS A 1 87 ? 17.965 16.521 -0.356 1.00 44.66 87 LYS A CA 1
ATOM 681 C C . LYS A 1 87 ? 19.456 16.728 -0.629 1.00 44.66 87 LYS A C 1
ATOM 683 O O . LYS A 1 87 ? 19.799 17.707 -1.293 1.00 44.66 87 LYS A O 1
ATOM 688 N N . ASP A 1 88 ? 20.320 15.825 -0.170 1.00 39.59 88 ASP A N 1
ATOM 689 C CA . ASP A 1 88 ? 21.766 15.903 -0.405 1.00 39.59 88 ASP A CA 1
ATOM 690 C C . ASP A 1 88 ? 22.224 15.137 -1.662 1.00 39.59 88 ASP A C 1
ATOM 692 O O . ASP A 1 88 ? 23.394 15.217 -2.043 1.00 39.59 88 ASP A O 1
ATOM 696 N N . GLU A 1 89 ? 21.310 14.483 -2.395 1.00 46.41 89 GLU A N 1
ATOM 697 C CA . GLU A 1 89 ? 21.631 13.835 -3.675 1.00 46.41 89 GLU A CA 1
ATOM 698 C C . GLU A 1 89 ? 21.505 14.752 -4.909 1.00 46.41 89 GLU A C 1
ATOM 700 O O . GLU A 1 89 ? 21.683 14.313 -6.046 1.00 46.41 89 GLU A O 1
ATOM 705 N N . GLN A 1 90 ? 21.412 16.074 -4.721 1.00 46.84 90 GLN A N 1
ATOM 706 C CA . GLN A 1 90 ? 21.834 17.052 -5.739 1.00 46.84 90 GLN A CA 1
ATOM 707 C C . GLN A 1 90 ? 23.374 17.166 -5.809 1.00 46.84 90 GLN A C 1
ATOM 709 O O . GLN A 1 90 ? 23.963 18.243 -5.887 1.00 46.84 90 GLN A O 1
ATOM 714 N N . ARG A 1 91 ? 24.056 16.019 -5.850 1.00 51.81 91 ARG A N 1
ATOM 715 C CA . ARG A 1 91 ? 25.389 15.884 -6.452 1.00 51.81 91 ARG A CA 1
ATOM 716 C C . ARG A 1 91 ? 25.529 14.571 -7.229 1.00 51.81 91 ARG A C 1
ATOM 718 O O . ARG A 1 91 ? 26.630 14.052 -7.367 1.00 51.81 91 ARG A O 1
ATOM 725 N N . SER A 1 92 ? 24.451 14.048 -7.811 1.00 51.34 92 SER A N 1
ATOM 726 C CA . SER A 1 92 ? 24.542 12.928 -8.757 1.00 51.34 92 SER A CA 1
ATOM 727 C C . SER A 1 92 ? 24.551 13.423 -10.206 1.00 51.34 92 SER A C 1
ATOM 729 O O . SER A 1 92 ? 23.599 13.295 -10.958 1.00 51.34 92 SER A O 1
ATOM 731 N N . GLY A 1 93 ? 25.670 14.028 -10.608 1.00 48.66 93 GLY A N 1
ATOM 732 C CA . GLY A 1 93 ? 25.989 14.302 -12.017 1.00 48.66 93 GLY A CA 1
ATOM 733 C C . GLY A 1 93 ? 26.972 13.288 -12.612 1.00 48.66 93 GLY A C 1
ATOM 7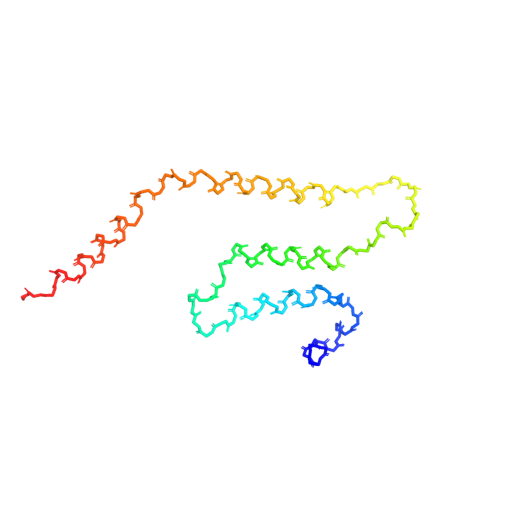34 O O . GLY A 1 93 ? 27.660 13.617 -13.583 1.00 48.66 93 GLY A O 1
ATOM 735 N N . SER A 1 94 ? 27.127 12.112 -11.991 1.00 52.94 94 SER A N 1
ATOM 736 C CA . SER A 1 94 ? 28.215 11.167 -12.293 1.00 52.94 94 SER A CA 1
ATOM 737 C C . SER A 1 94 ? 27.725 9.787 -12.751 1.00 52.94 94 SER A C 1
ATOM 739 O O . SER A 1 94 ? 28.326 9.211 -13.654 1.00 52.94 94 SER A O 1
ATOM 741 N N . MET A 1 95 ? 26.612 9.273 -12.210 1.00 51.78 95 MET A N 1
ATOM 742 C CA . MET A 1 95 ? 26.176 7.895 -12.492 1.00 51.78 95 MET A CA 1
ATOM 743 C C . MET A 1 95 ? 25.507 7.736 -13.869 1.00 51.78 95 MET A C 1
ATOM 745 O O . MET A 1 95 ? 25.795 6.776 -14.579 1.00 51.78 95 MET A O 1
ATOM 749 N N . GLU A 1 96 ? 24.705 8.710 -14.312 1.00 55.44 96 GLU A N 1
ATOM 750 C CA . GLU A 1 96 ? 24.080 8.700 -15.652 1.00 55.44 96 GLU A CA 1
ATOM 751 C C . GLU A 1 96 ? 25.110 8.839 -16.784 1.00 55.44 96 GLU A C 1
ATOM 753 O O . GLU A 1 96 ? 24.966 8.257 -17.862 1.00 55.44 96 GLU A O 1
ATOM 758 N N . ARG A 1 97 ? 26.207 9.564 -16.529 1.00 54.28 97 ARG A N 1
ATOM 759 C CA . ARG A 1 97 ? 27.351 9.621 -17.450 1.00 54.28 97 ARG A CA 1
ATOM 760 C C . ARG A 1 97 ? 28.084 8.284 -17.518 1.00 54.28 97 ARG A C 1
ATOM 762 O O . ARG A 1 97 ? 28.569 7.934 -18.585 1.00 54.28 97 ARG A O 1
ATOM 769 N N . TYR A 1 98 ? 28.150 7.540 -16.416 1.00 57.69 98 TYR A N 1
ATOM 770 C CA . TYR A 1 98 ? 28.826 6.245 -16.372 1.00 57.69 98 TYR A CA 1
ATOM 771 C C . TYR A 1 98 ? 28.001 5.150 -17.061 1.00 57.69 98 TYR A C 1
ATOM 773 O O . TYR A 1 98 ? 28.545 4.389 -17.857 1.00 57.69 98 TYR A O 1
ATOM 781 N N . SER A 1 99 ? 26.678 5.115 -16.852 1.00 62.41 99 SER A N 1
ATOM 782 C CA . SER A 1 99 ? 25.805 4.149 -17.533 1.00 62.41 99 SER A CA 1
ATOM 783 C C . SER A 1 99 ? 25.762 4.387 -19.048 1.00 62.41 99 SER A C 1
ATOM 785 O O . SER A 1 99 ? 25.976 3.453 -19.819 1.00 62.41 99 SER A O 1
ATOM 787 N N . SER A 1 100 ? 25.590 5.637 -19.497 1.00 62.06 100 SER A N 1
ATOM 788 C CA . SER A 1 100 ? 25.568 5.989 -20.929 1.00 62.06 100 SER A CA 1
ATOM 789 C C . SER A 1 100 ? 26.886 5.684 -21.659 1.00 62.06 100 SER A C 1
ATOM 791 O O . SER A 1 100 ? 26.865 5.319 -22.837 1.00 62.06 100 SER A O 1
ATOM 793 N N . GLN A 1 101 ? 28.030 5.754 -20.970 1.00 61.03 101 GLN A N 1
ATOM 794 C CA . GLN A 1 101 ? 29.336 5.363 -21.517 1.00 61.03 101 GLN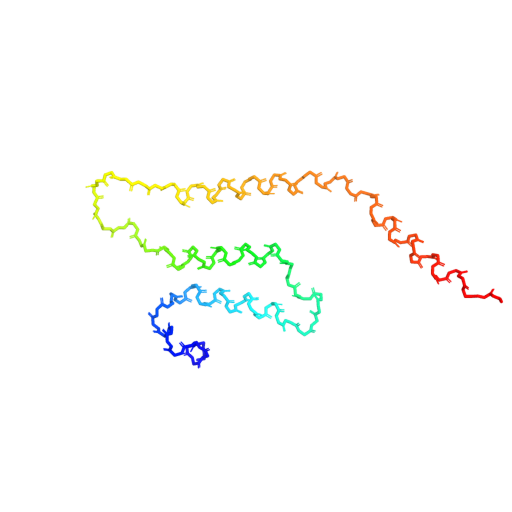 A CA 1
ATOM 795 C C . GLN A 1 101 ? 29.483 3.843 -21.674 1.00 61.03 101 GLN A C 1
ATOM 797 O O . GLN A 1 101 ? 30.019 3.387 -22.685 1.00 61.03 101 GLN A O 1
ATOM 802 N N . VAL A 1 102 ? 28.964 3.056 -20.726 1.00 66.12 102 VAL A N 1
ATOM 803 C CA . VAL A 1 102 ? 28.981 1.583 -20.796 1.00 66.12 102 VAL A CA 1
ATOM 804 C C . VAL A 1 102 ? 28.071 1.079 -21.919 1.00 66.12 102 VAL A C 1
ATOM 806 O O . VAL A 1 102 ? 28.478 0.221 -22.703 1.00 66.12 102 VAL A O 1
ATOM 809 N N . PHE A 1 103 ? 26.876 1.662 -22.071 1.00 61.28 103 PHE A N 1
ATOM 810 C CA . PHE A 1 103 ? 25.974 1.324 -23.179 1.00 61.28 103 PHE A CA 1
ATOM 811 C C . PHE A 1 103 ? 26.547 1.732 -24.547 1.00 61.28 103 PHE A C 1
ATOM 813 O O . PHE A 1 103 ? 26.376 1.003 -25.520 1.00 61.28 1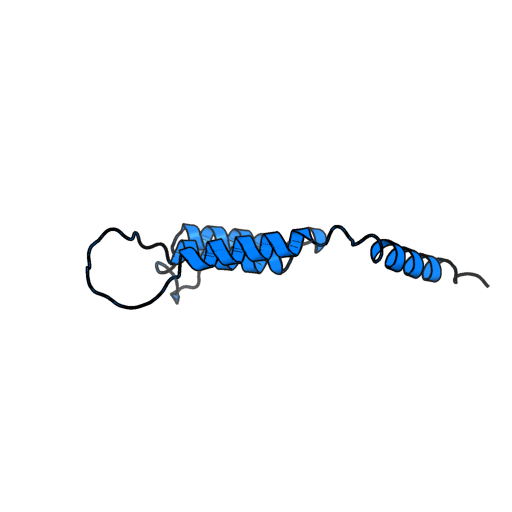03 PHE A O 1
ATOM 820 N N . SER A 1 104 ? 27.299 2.836 -24.625 1.00 57.06 104 SER A N 1
ATOM 821 C CA . SER A 1 104 ? 27.986 3.241 -25.861 1.00 57.06 104 SER A CA 1
ATOM 822 C C . SER A 1 104 ? 29.115 2.277 -26.262 1.00 57.06 104 SER A C 1
ATOM 824 O O . SER A 1 104 ? 29.322 2.048 -27.451 1.00 57.06 104 SER A O 1
ATOM 826 N N . GLN A 1 105 ? 29.825 1.671 -25.300 1.00 64.25 105 GLN A N 1
ATOM 827 C CA . GLN A 1 105 ? 30.868 0.667 -25.575 1.00 64.25 105 GLN A CA 1
ATOM 828 C C . GLN A 1 105 ? 30.308 -0.654 -26.113 1.00 64.25 105 GLN A C 1
ATOM 830 O O . GLN A 1 105 ? 30.935 -1.273 -26.970 1.00 64.25 105 GLN A O 1
ATOM 835 N N . LEU A 1 106 ? 29.123 -1.058 -25.650 1.00 64.69 106 LEU A N 1
ATOM 836 C CA . LEU A 1 106 ? 28.422 -2.251 -26.134 1.00 64.69 106 LEU A CA 1
ATOM 837 C C . LEU A 1 106 ? 27.889 -2.099 -27.564 1.00 64.69 106 LEU A C 1
ATOM 839 O O . LEU A 1 106 ? 27.785 -3.087 -28.271 1.00 64.69 106 LEU A O 1
ATOM 843 N N . MET A 1 107 ? 27.583 -0.876 -28.005 1.00 61.19 107 MET A N 1
ATOM 844 C CA . MET A 1 107 ? 27.131 -0.610 -29.380 1.00 61.19 107 MET A CA 1
ATOM 845 C C . MET A 1 107 ? 28.292 -0.396 -30.365 1.00 61.19 107 MET A C 1
ATOM 847 O O . MET A 1 107 ? 28.079 -0.386 -31.574 1.00 61.19 107 MET A O 1
ATOM 851 N N . ALA A 1 108 ? 29.516 -0.191 -29.866 1.00 61.91 108 ALA A N 1
ATOM 852 C CA . ALA A 1 108 ? 30.692 0.123 -30.680 1.00 61.91 108 ALA A CA 1
ATOM 853 C C . ALA A 1 108 ? 31.568 -1.098 -31.014 1.00 61.91 108 ALA A C 1
ATOM 855 O O . ALA A 1 108 ? 32.519 -0.960 -31.782 1.00 61.91 108 ALA A O 1
ATOM 856 N N . ASN A 1 109 ? 31.288 -2.276 -30.446 1.00 58.69 109 ASN A N 1
ATOM 857 C CA . ASN A 1 109 ? 32.071 -3.494 -30.686 1.00 58.69 109 ASN A CA 1
ATOM 858 C C . ASN A 1 109 ? 31.454 -4.447 -31.726 1.00 58.69 109 ASN A C 1
ATOM 860 O O . ASN A 1 109 ? 32.028 -5.504 -31.988 1.00 58.69 109 ASN A O 1
ATOM 864 N N . GLU A 1 110 ? 30.358 -4.063 -32.382 1.00 60.59 110 GLU A N 1
ATOM 865 C CA . GLU A 1 110 ? 29.797 -4.829 -33.494 1.00 60.59 110 GLU A CA 1
ATOM 866 C C . GLU A 1 110 ? 30.329 -4.307 -34.833 1.00 60.59 110 GLU A C 1
ATOM 868 O O . GLU A 1 110 ? 29.768 -3.417 -35.470 1.00 60.59 110 GLU A O 1
ATOM 873 N N . GLY A 1 111 ? 31.465 -4.867 -35.251 1.00 59.66 111 GLY A N 1
ATOM 874 C CA . GLY A 1 111 ? 31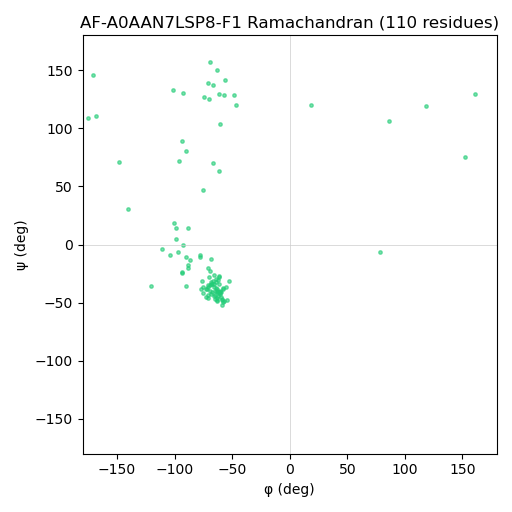.941 -4.718 -36.622 1.00 59.66 111 GLY A CA 1
ATOM 875 C C . GLY A 1 111 ? 33.450 -4.800 -36.803 1.00 59.66 111 GLY A C 1
ATOM 876 O O . GLY A 1 111 ? 34.066 -3.776 -37.091 1.00 59.66 111 GLY A O 1
ATOM 877 N N . ARG A 1 112 ? 34.028 -6.007 -36.725 1.00 47.25 112 ARG A N 1
ATOM 878 C CA . ARG A 1 112 ? 34.730 -6.653 -37.855 1.00 47.25 112 ARG A CA 1
ATOM 879 C C . ARG A 1 112 ? 35.179 -8.074 -37.531 1.00 47.25 112 ARG A C 1
ATOM 881 O O . ARG A 1 112 ? 35.718 -8.275 -36.425 1.00 47.25 112 ARG A O 1
#

Sequence (112 aa):
MLNEIVDPNLVGQIKPGSLKKFVEVAEKCLADYGADRQGMGDVLWNLEYCLLLQENVRQREAREDMLEGPTTGTIAMVHSEYSRLEKDEQRSGSMERYSSQVFSQLMANEGR

Nearest PDB structures (foldseek):
  7xdy-assembly2_B  TM=9.807E-01  e=5.811E-04  Arabidopsis thaliana
  7xdw-assembly2_B  TM=9.780E-01  e=6.579E-04  Arabidopsis thaliana
  7xdv-assembly2_B  TM=9.814E-01  e=1.016E-03  Arabidopsis thaliana
  7xdx-assembly2_B  TM=9.799E-01  e=1.475E-03  Arabidopsis thaliana